Protein AF-A0A382GXN8-F1 (afdb_monomer)

Secondary structure (DSSP, 8-state):
--------------PPPPHHHHHHHHHHHHHHHTSPPEEES-SSS--HHHHHHHHHHHHHHS---EEESSGGG--HHHHHHHHHHHT--SPPP-TT--TTSPPP------S----------

Radius of gyration: 21.82 Å; Cα contacts (8 Å, |Δi|>4): 89; chains: 1; bounding box: 62×56×46 Å

pLDDT: mean 79.89, std 18.27, range [37.16, 97.31]

Mean predicted aligned error: 11.96 Å

Nearest PDB structures (foldseek):
  7z87-assembly1_B  TM=2.184E-01  e=4.521E+00  Homo sapiens

Sequence (121 aa):
MKQTIRENRVGPVRHLPSKNTLDRRLDHYRHTIALPAIEIETAAALKLHEFTAIKERVFCSNLALYRCVKPEETTAADVLELCHQVGLRRLDRGSATNVAGLTQLKVTQSSLKRYVPYTSR

Foldseek 3Di:
DDDDDDDDPPDDDPDDDDPVVVVVLVVQQVVLVPDDAAEAQFLQDGDPVSLVNQLVSCVSHVDHGHDHPCVVPHDPVSNVNSCVSNPNPDADADPQADPSNDHDDDDDPDPPPPDPDPDDD

Structure (mmCIF, N/CA/C/O backbone):
data_AF-A0A382GXN8-F1
#
_entry.id   AF-A0A382GXN8-F1
#
loop_
_atom_site.group_PDB
_atom_site.id
_atom_site.type_symbol
_atom_site.label_atom_id
_atom_site.label_alt_id
_atom_site.label_comp_id
_atom_site.label_asym_id
_atom_site.label_entity_id
_atom_site.label_seq_id
_atom_site.pdbx_PDB_ins_code
_atom_site.Cartn_x
_atom_site.Cartn_y
_atom_site.Cartn_z
_atom_site.occupancy
_atom_site.B_iso_or_equiv
_atom_site.auth_seq_id
_atom_site.auth_comp_id
_atom_site.auth_asym_id
_atom_site.auth_atom_id
_atom_site.pdbx_PDB_model_num
ATOM 1 N N . MET A 1 1 ? 31.889 45.381 -33.410 1.00 37.16 1 MET A N 1
ATOM 2 C CA . MET A 1 1 ? 30.624 44.642 -33.215 1.00 37.16 1 MET A CA 1
ATOM 3 C C . MET A 1 1 ? 30.943 43.152 -33.333 1.00 37.16 1 MET A C 1
ATOM 5 O O . MET A 1 1 ? 31.166 42.682 -34.437 1.00 37.16 1 MET A O 1
ATOM 9 N N . LYS A 1 2 ? 31.148 42.444 -32.212 1.00 38.31 2 LYS A N 1
ATOM 10 C CA . LYS A 1 2 ? 31.526 41.018 -32.215 1.00 38.31 2 LYS A CA 1
ATOM 11 C C . LYS A 1 2 ? 30.257 40.185 -32.020 1.00 38.31 2 LYS A C 1
ATOM 13 O O . LYS A 1 2 ? 29.616 40.309 -30.983 1.00 38.31 2 LYS A O 1
ATOM 18 N N . GLN A 1 3 ? 29.872 39.405 -33.029 1.00 40.94 3 GLN A N 1
ATOM 19 C CA . GLN A 1 3 ? 28.767 38.451 -32.934 1.00 40.94 3 GLN A CA 1
ATOM 20 C C . GLN A 1 3 ? 29.237 37.219 -32.159 1.00 40.94 3 GLN A C 1
ATOM 22 O O . GLN A 1 3 ? 30.146 36.512 -32.585 1.00 40.94 3 GLN A O 1
ATOM 27 N N . THR A 1 4 ? 28.628 36.978 -31.004 1.00 39.44 4 THR A N 1
ATOM 28 C CA . THR A 1 4 ? 28.839 35.769 -30.207 1.00 39.44 4 THR A CA 1
ATOM 29 C C . THR A 1 4 ? 27.926 34.672 -30.746 1.00 39.44 4 THR A C 1
ATOM 31 O O . THR A 1 4 ? 26.703 34.761 -30.628 1.00 39.44 4 THR A O 1
ATOM 34 N N . ILE A 1 5 ? 28.513 33.644 -31.357 1.00 47.88 5 ILE A N 1
ATOM 35 C CA . ILE A 1 5 ? 27.805 32.430 -31.774 1.00 47.88 5 ILE A CA 1
ATOM 36 C C . ILE A 1 5 ? 27.372 31.696 -30.500 1.00 47.88 5 ILE A C 1
ATOM 38 O O . ILE A 1 5 ? 28.202 31.345 -29.663 1.00 47.88 5 ILE A O 1
ATOM 42 N N . ARG A 1 6 ? 26.062 31.507 -30.321 1.00 44.97 6 ARG A N 1
ATOM 43 C CA . ARG A 1 6 ? 25.512 30.699 -29.228 1.00 44.97 6 ARG A CA 1
ATOM 44 C C . ARG A 1 6 ? 25.633 29.225 -29.605 1.00 44.97 6 ARG A C 1
ATOM 46 O O . ARG A 1 6 ? 24.935 28.762 -30.501 1.00 44.97 6 ARG A O 1
ATOM 53 N N . GLU A 1 7 ? 26.502 28.499 -28.911 1.00 45.28 7 GLU A N 1
ATOM 54 C CA . GLU A 1 7 ? 26.523 27.036 -28.935 1.00 45.28 7 GLU A CA 1
ATOM 55 C C . GLU A 1 7 ? 25.179 26.488 -28.435 1.00 45.28 7 GLU A C 1
ATOM 57 O O . GLU A 1 7 ? 24.756 26.740 -27.301 1.00 45.28 7 GLU A O 1
ATOM 62 N N . ASN A 1 8 ? 24.501 25.724 -29.291 1.00 47.19 8 ASN A N 1
ATOM 63 C CA . ASN A 1 8 ? 23.347 24.925 -28.907 1.00 47.19 8 ASN A CA 1
ATOM 64 C C . ASN A 1 8 ? 23.810 23.834 -27.934 1.00 47.19 8 ASN A C 1
ATOM 66 O O . ASN A 1 8 ? 24.424 22.848 -28.340 1.00 47.19 8 ASN A O 1
ATOM 70 N N . ARG A 1 9 ? 23.494 23.990 -26.644 1.00 43.69 9 ARG A N 1
ATOM 71 C CA . ARG A 1 9 ? 23.622 22.911 -25.659 1.00 43.69 9 ARG A CA 1
ATOM 72 C C . ARG A 1 9 ? 22.601 21.828 -25.995 1.00 43.69 9 ARG A C 1
ATOM 74 O O . ARG A 1 9 ? 21.441 21.911 -25.596 1.00 43.69 9 ARG A O 1
ATOM 81 N N . VAL A 1 10 ? 23.037 20.819 -26.742 1.00 51.06 10 VAL A N 1
ATOM 82 C CA . VAL A 1 10 ? 22.303 19.565 -26.907 1.00 51.06 10 VAL A CA 1
ATOM 83 C C . VAL A 1 10 ? 22.284 18.896 -25.534 1.00 51.06 10 VAL A C 1
ATOM 85 O O . VAL A 1 10 ? 23.294 18.377 -25.064 1.00 51.06 10 VAL A O 1
ATOM 88 N N . GLY A 1 11 ? 21.147 18.990 -24.842 1.00 57.12 11 GLY A N 1
ATOM 89 C CA . GLY A 1 11 ? 20.904 18.207 -23.633 1.00 57.12 11 GLY A CA 1
ATOM 90 C C . GLY A 1 11 ? 21.057 16.709 -23.931 1.00 57.12 11 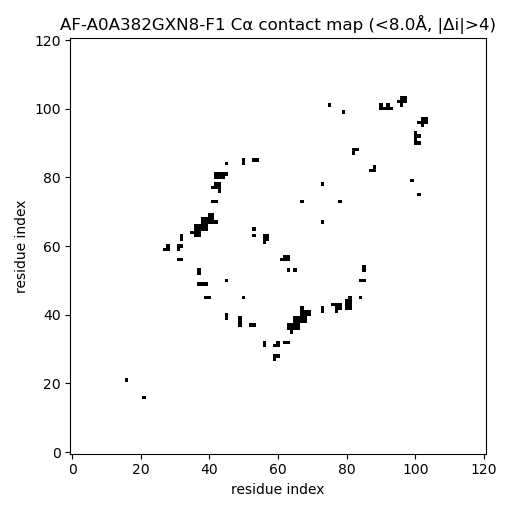GLY A C 1
ATOM 91 O O . GLY A 1 11 ? 20.940 16.305 -25.089 1.00 57.12 11 GLY A O 1
ATOM 92 N N . PRO A 1 12 ? 21.328 15.870 -22.919 1.00 53.06 12 PRO A N 1
ATOM 93 C CA . PRO A 1 12 ? 21.595 14.455 -23.138 1.00 53.06 12 PRO A CA 1
ATOM 94 C C . PRO A 1 12 ? 20.429 13.810 -23.893 1.00 53.06 12 PRO A C 1
ATOM 96 O O . PRO A 1 12 ? 19.290 13.806 -23.419 1.00 53.06 12 PRO A O 1
ATOM 99 N N . VAL A 1 13 ? 20.727 13.276 -25.079 1.00 56.41 13 VAL A N 1
ATOM 100 C CA . VAL A 1 13 ? 19.784 12.500 -25.884 1.00 56.41 13 VAL A CA 1
ATOM 101 C C . VAL A 1 13 ? 19.436 11.258 -25.071 1.00 56.41 13 VAL A C 1
ATOM 103 O O . VAL A 1 13 ? 20.242 10.341 -24.928 1.00 56.41 13 VAL A O 1
ATOM 106 N N . ARG A 1 14 ? 18.240 11.237 -24.475 1.00 58.81 14 ARG A N 1
ATOM 107 C CA . ARG A 1 14 ? 17.718 10.037 -23.819 1.00 58.81 14 ARG A CA 1
ATOM 108 C C . ARG A 1 14 ? 17.461 9.005 -24.911 1.00 58.81 14 ARG A C 1
ATOM 110 O O . ARG A 1 14 ? 16.443 9.074 -25.594 1.00 58.81 14 ARG A O 1
ATOM 117 N N . HIS A 1 15 ? 18.400 8.082 -25.099 1.00 64.25 15 HIS A N 1
ATOM 118 C CA . HIS A 1 15 ? 18.203 6.947 -25.989 1.00 64.25 15 HIS A CA 1
ATOM 119 C C . HIS A 1 15 ? 16.950 6.186 -25.555 1.00 64.25 15 HIS A C 1
ATOM 121 O O . HIS A 1 15 ? 16.827 5.767 -24.401 1.00 64.25 15 HIS A O 1
ATOM 127 N N . LEU A 1 16 ? 16.003 6.045 -26.482 1.00 66.88 16 LEU A N 1
ATOM 128 C CA . LEU A 1 16 ? 14.832 5.212 -26.268 1.00 66.88 16 LEU A CA 1
ATOM 129 C C . LEU A 1 16 ? 15.303 3.769 -26.031 1.00 66.88 16 LEU A C 1
ATOM 131 O O . LEU A 1 16 ? 16.164 3.282 -26.770 1.00 66.88 16 LEU A O 1
ATOM 135 N N . PRO A 1 17 ? 14.777 3.083 -25.003 1.00 74.12 17 PRO A N 1
ATOM 136 C CA . PRO A 1 17 ? 15.095 1.682 -24.775 1.00 74.12 17 PRO A CA 1
ATOM 137 C C . PRO A 1 17 ? 14.754 0.856 -26.018 1.00 74.12 17 PRO A C 1
ATOM 139 O O . PRO A 1 17 ? 13.754 1.109 -26.693 1.00 74.12 17 PRO A O 1
ATOM 142 N N . SER A 1 18 ? 15.581 -0.149 -26.312 1.00 80.81 18 SER A N 1
ATOM 143 C CA . SER A 1 18 ? 15.294 -1.093 -27.393 1.00 80.81 18 SER A CA 1
ATOM 144 C C . SER A 1 18 ? 13.934 -1.765 -27.173 1.00 80.81 18 SER A C 1
ATOM 146 O O . SER A 1 18 ? 13.512 -1.960 -26.031 1.00 80.81 18 SER A O 1
ATOM 148 N N . LYS A 1 19 ? 13.264 -2.165 -28.261 1.00 81.69 19 LYS A N 1
ATOM 149 C CA . LYS A 1 19 ? 11.958 -2.846 -28.212 1.00 81.69 19 LYS A CA 1
ATOM 150 C C . LYS A 1 19 ? 11.949 -4.010 -27.208 1.00 81.69 19 LYS A C 1
ATOM 152 O O . LYS A 1 19 ? 11.112 -4.045 -26.316 1.00 81.69 19 LYS A O 1
ATOM 157 N N . ASN A 1 20 ? 12.982 -4.853 -27.243 1.00 85.69 20 ASN A N 1
ATOM 158 C CA . ASN A 1 20 ? 13.136 -5.986 -26.323 1.00 85.69 20 ASN A CA 1
ATOM 159 C C . ASN A 1 20 ? 13.241 -5.565 -24.844 1.00 85.69 20 ASN A C 1
ATOM 161 O O . ASN A 1 20 ? 12.815 -6.299 -23.956 1.00 85.69 20 ASN A O 1
ATOM 165 N N . THR A 1 21 ? 13.820 -4.394 -24.560 1.00 85.81 21 THR A N 1
ATOM 166 C CA . THR A 1 21 ? 13.908 -3.852 -23.195 1.00 85.81 21 THR A CA 1
ATOM 167 C C . THR A 1 21 ? 12.550 -3.349 -22.714 1.00 85.81 21 THR A C 1
ATOM 169 O O . THR A 1 21 ? 12.209 -3.529 -21.547 1.00 85.81 21 THR A O 1
ATOM 172 N N . LEU A 1 22 ? 11.764 -2.728 -23.598 1.00 87.38 22 LEU A N 1
ATOM 173 C CA . LEU A 1 22 ? 10.403 -2.293 -23.280 1.00 87.38 22 LEU A CA 1
ATOM 174 C C . LEU A 1 22 ? 9.478 -3.481 -23.030 1.00 87.38 22 LEU A C 1
ATOM 176 O O . LEU A 1 22 ? 8.793 -3.489 -22.011 1.00 87.38 22 LEU A O 1
ATOM 180 N N . ASP A 1 23 ? 9.519 -4.492 -23.895 1.00 90.81 23 ASP A N 1
ATOM 181 C CA . ASP A 1 23 ? 8.680 -5.686 -23.769 1.00 90.81 23 ASP A CA 1
ATOM 182 C C . ASP A 1 23 ? 8.944 -6.402 -22.434 1.00 90.81 23 ASP A C 1
ATOM 184 O O . ASP A 1 23 ? 8.020 -6.631 -21.658 1.00 90.81 23 ASP A O 1
ATOM 188 N N . ARG A 1 24 ? 10.219 -6.606 -22.068 1.00 88.19 24 ARG A N 1
ATOM 189 C CA . ARG A 1 24 ? 10.586 -7.179 -20.758 1.00 88.19 24 ARG A CA 1
ATOM 190 C C . ARG A 1 24 ? 10.089 -6.350 -19.576 1.00 88.19 24 ARG A C 1
ATOM 192 O O . ARG A 1 24 ? 9.661 -6.912 -18.571 1.00 88.19 24 ARG A O 1
ATOM 199 N N . ARG A 1 25 ? 10.155 -5.017 -19.666 1.00 87.06 25 ARG A N 1
ATOM 200 C CA . ARG A 1 25 ? 9.650 -4.130 -18.605 1.00 87.06 25 ARG A CA 1
ATOM 201 C C . ARG A 1 25 ? 8.132 -4.218 -18.478 1.00 87.06 25 ARG A C 1
ATOM 203 O O . ARG A 1 25 ? 7.633 -4.214 -17.358 1.00 87.06 25 ARG A O 1
ATOM 210 N N . LEU A 1 26 ? 7.414 -4.310 -19.596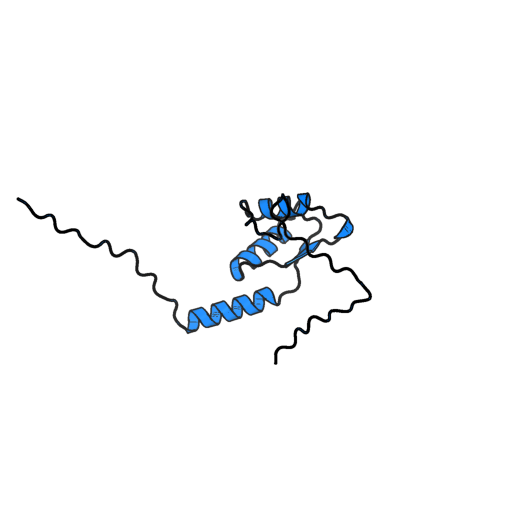 1.00 90.75 26 LEU A N 1
ATOM 211 C CA . LEU A 1 26 ? 5.962 -4.486 -19.600 1.00 90.75 26 LEU A CA 1
ATOM 212 C C . LEU A 1 26 ? 5.558 -5.843 -19.025 1.00 90.75 26 LEU A C 1
ATOM 214 O O . LEU A 1 26 ? 4.624 -5.905 -18.230 1.00 90.75 26 LEU A O 1
ATOM 218 N N . ASP A 1 27 ? 6.273 -6.910 -19.364 1.00 91.62 27 ASP A N 1
ATOM 219 C CA . ASP A 1 27 ? 6.000 -8.237 -18.812 1.00 91.62 27 ASP A CA 1
ATOM 220 C C . ASP A 1 27 ? 6.289 -8.290 -17.309 1.00 91.62 27 ASP A C 1
ATOM 222 O O . ASP A 1 27 ? 5.475 -8.800 -16.539 1.00 91.62 27 ASP A O 1
ATOM 226 N N . HIS A 1 28 ? 7.386 -7.673 -16.861 1.00 89.19 28 HIS A N 1
ATOM 227 C CA . HIS A 1 28 ? 7.696 -7.561 -15.437 1.00 89.19 28 HIS A CA 1
ATOM 228 C C . HIS A 1 28 ? 6.651 -6.733 -14.673 1.00 89.19 28 HIS A C 1
ATOM 230 O O . HIS A 1 28 ? 6.219 -7.123 -13.586 1.00 89.19 28 HIS A O 1
ATOM 236 N N . TYR A 1 29 ? 6.187 -5.627 -15.261 1.00 91.06 29 TYR A N 1
ATOM 237 C CA . TYR A 1 29 ? 5.087 -4.825 -14.728 1.00 91.06 29 TYR A CA 1
ATOM 238 C C . TYR A 1 29 ? 3.811 -5.663 -14.584 1.00 91.06 29 TYR A C 1
ATOM 240 O O . TYR A 1 29 ? 3.246 -5.728 -13.494 1.00 91.06 29 TYR A O 1
ATOM 248 N N . ARG A 1 30 ? 3.390 -6.349 -15.659 1.00 92.06 30 ARG A N 1
ATOM 249 C CA . ARG A 1 30 ? 2.191 -7.208 -15.690 1.00 92.06 30 ARG A CA 1
ATOM 250 C C . ARG A 1 30 ? 2.252 -8.300 -14.633 1.00 92.06 30 ARG A C 1
ATOM 252 O O . ARG A 1 30 ? 1.266 -8.529 -13.941 1.00 92.06 30 ARG A O 1
ATOM 259 N N . HIS A 1 31 ? 3.408 -8.939 -14.492 1.00 92.06 31 HIS A N 1
ATOM 260 C CA . HIS A 1 31 ? 3.615 -9.950 -13.468 1.00 92.06 31 HIS A CA 1
ATOM 261 C C . HIS A 1 31 ? 3.476 -9.357 -12.061 1.00 92.06 31 HIS A C 1
ATOM 263 O O . HIS A 1 31 ? 2.758 -9.909 -11.236 1.00 92.06 31 HIS A O 1
ATOM 269 N N . THR A 1 32 ? 4.089 -8.195 -11.813 1.00 92.25 32 THR A N 1
ATOM 270 C CA . THR A 1 32 ? 4.061 -7.526 -10.502 1.00 92.25 32 THR A CA 1
ATOM 271 C C . THR A 1 32 ? 2.646 -7.117 -10.089 1.00 92.25 32 THR A C 1
ATOM 273 O O . THR A 1 32 ? 2.258 -7.348 -8.946 1.00 92.25 32 THR A O 1
ATOM 276 N N . ILE A 1 33 ? 1.852 -6.541 -11.000 1.00 92.19 33 ILE A N 1
ATOM 277 C CA . ILE A 1 33 ? 0.479 -6.111 -10.680 1.00 92.19 33 ILE A CA 1
ATOM 278 C C . ILE A 1 33 ? -0.503 -7.282 -10.529 1.00 92.19 33 ILE A C 1
ATOM 280 O O . ILE A 1 33 ? -1.563 -7.104 -9.936 1.00 92.19 33 ILE A O 1
ATOM 284 N N . ALA A 1 34 ? -0.162 -8.464 -11.054 1.00 93.06 34 ALA A N 1
ATOM 285 C CA . ALA A 1 34 ? -0.951 -9.683 -10.894 1.00 93.06 34 ALA A CA 1
ATOM 286 C C . ALA A 1 34 ? -0.698 -10.389 -9.549 1.00 93.06 34 ALA A C 1
ATOM 288 O O . ALA A 1 34 ? -1.437 -11.309 -9.195 1.00 93.06 34 ALA A O 1
ATOM 289 N N . LEU A 1 35 ? 0.329 -9.979 -8.793 1.00 93.12 35 LEU A N 1
ATOM 290 C CA . LEU A 1 35 ? 0.595 -10.524 -7.463 1.00 93.12 35 LEU A CA 1
ATOM 291 C C . LEU A 1 35 ? -0.543 -10.167 -6.487 1.00 93.12 35 LEU A C 1
ATOM 293 O O . LEU A 1 35 ? -1.079 -9.056 -6.540 1.00 93.12 35 LEU A O 1
ATOM 297 N N . PRO A 1 36 ? -0.891 -11.069 -5.549 1.00 94.69 36 PRO A N 1
ATOM 298 C CA . PRO A 1 36 ? -1.933 -10.816 -4.549 1.00 94.69 36 PRO A CA 1
ATOM 299 C C . PRO A 1 36 ? -1.583 -9.600 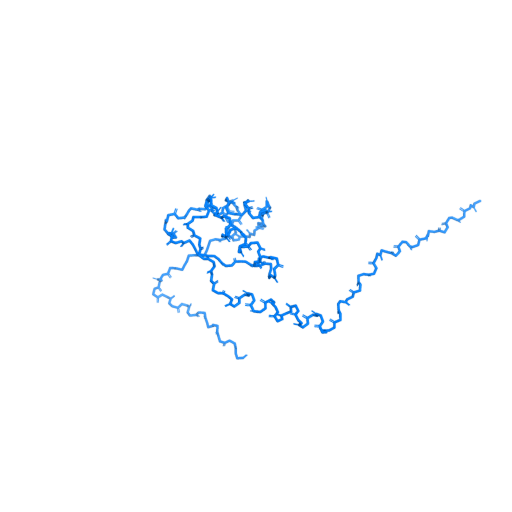-3.691 1.00 94.69 36 PRO A C 1
ATOM 301 O O . PRO A 1 36 ? -0.410 -9.284 -3.550 1.00 94.69 36 PRO A O 1
ATOM 304 N N . ALA A 1 37 ? -2.552 -8.910 -3.086 1.00 94.88 37 ALA A N 1
ATOM 305 C CA . ALA A 1 37 ? -2.262 -7.770 -2.207 1.00 94.88 37 ALA A CA 1
ATOM 306 C C . ALA A 1 37 ? -1.286 -8.146 -1.070 1.00 94.88 37 ALA A C 1
ATOM 308 O O . ALA A 1 37 ? -1.327 -9.264 -0.562 1.00 94.88 37 ALA A O 1
ATOM 309 N N . ILE A 1 38 ? -0.402 -7.221 -0.686 1.00 96.06 38 ILE A N 1
ATOM 310 C CA . ILE A 1 38 ? 0.489 -7.402 0.472 1.00 96.06 38 ILE A CA 1
ATOM 311 C C . ILE A 1 38 ? -0.368 -7.349 1.730 1.00 96.06 38 ILE A C 1
ATOM 313 O O . ILE A 1 38 ? -1.071 -6.363 1.947 1.00 96.06 38 ILE A O 1
ATOM 317 N N . GLU A 1 39 ? -0.311 -8.385 2.553 1.00 96.69 39 GLU A N 1
ATOM 318 C CA . GLU A 1 39 ? -0.923 -8.334 3.875 1.00 96.69 39 GLU A CA 1
ATOM 319 C C . GLU A 1 39 ? -0.035 -7.521 4.806 1.00 96.69 39 GLU A C 1
ATOM 321 O O . GLU A 1 39 ? 1.160 -7.792 4.914 1.00 96.69 39 GLU A O 1
ATOM 326 N N . ILE A 1 40 ? -0.624 -6.512 5.439 1.00 96.81 40 ILE A N 1
ATOM 327 C CA . ILE A 1 40 ? 0.041 -5.719 6.468 1.00 96.81 40 ILE A CA 1
ATOM 328 C C . ILE A 1 40 ? -0.781 -5.769 7.745 1.00 96.81 40 ILE A C 1
ATOM 330 O O . ILE A 1 40 ? -2.013 -5.746 7.701 1.00 96.81 40 ILE A O 1
ATOM 334 N N . GLU A 1 41 ? -0.117 -5.829 8.891 1.00 95.19 41 GLU A N 1
ATOM 335 C CA . GLU A 1 41 ? -0.817 -5.854 10.174 1.00 95.19 41 GLU A CA 1
ATOM 336 C C . GLU A 1 41 ? -1.517 -4.517 10.451 1.00 95.19 41 GLU A C 1
ATOM 338 O O . GLU A 1 41 ? -2.715 -4.488 10.734 1.00 95.19 41 GLU A O 1
ATOM 343 N N . THR A 1 42 ? -0.789 -3.409 10.298 1.00 94.12 42 THR A N 1
ATOM 344 C CA . THR A 1 42 ? -1.303 -2.048 10.479 1.00 94.12 42 THR A CA 1
ATOM 345 C C . THR A 1 42 ? -0.653 -1.078 9.497 1.00 94.12 42 THR A C 1
ATOM 347 O O . THR A 1 42 ? 0.542 -1.158 9.218 1.00 94.12 42 THR A O 1
ATOM 350 N N . ALA A 1 43 ? -1.434 -0.128 8.979 1.00 94.00 43 ALA A N 1
ATOM 351 C CA . ALA A 1 43 ? -0.910 0.935 8.122 1.00 94.00 43 ALA A CA 1
ATOM 352 C C . ALA A 1 43 ? -0.075 1.967 8.909 1.00 94.00 43 ALA A C 1
ATOM 354 O O . ALA A 1 43 ? 0.834 2.577 8.352 1.00 94.00 43 ALA A O 1
ATOM 355 N N . ALA A 1 44 ? -0.326 2.116 10.213 1.00 94.56 44 ALA A N 1
ATOM 356 C CA . ALA A 1 44 ? 0.351 3.107 11.048 1.00 94.56 44 ALA A CA 1
ATOM 357 C C . ALA A 1 44 ? 1.844 2.809 11.264 1.00 94.56 44 ALA A C 1
ATOM 359 O O . ALA A 1 44 ? 2.629 3.731 11.454 1.00 94.56 44 ALA A O 1
ATOM 360 N N . ALA A 1 45 ? 2.244 1.534 11.245 1.00 95.44 45 ALA A N 1
ATOM 361 C CA . ALA A 1 45 ? 3.618 1.119 11.515 1.00 95.44 45 ALA A CA 1
ATOM 362 C C . ALA A 1 45 ? 3.945 -0.192 10.790 1.00 95.44 45 ALA A C 1
ATOM 364 O O 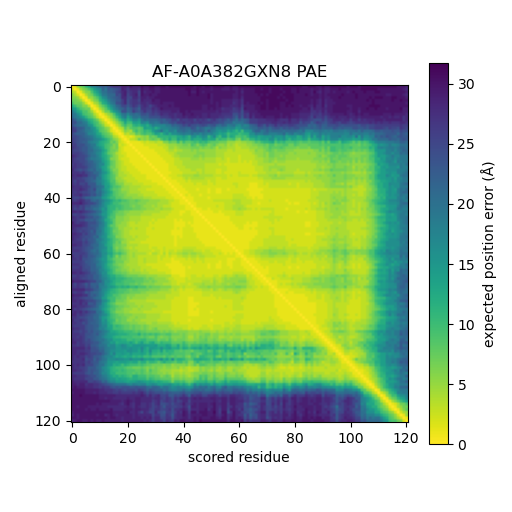. ALA A 1 45 ? 3.635 -1.281 11.273 1.00 95.44 45 ALA A O 1
ATOM 365 N N . LEU A 1 46 ? 4.590 -0.079 9.630 1.00 96.50 46 LEU A N 1
ATOM 366 C CA . LEU A 1 46 ? 4.995 -1.222 8.826 1.00 96.50 46 LEU A CA 1
ATOM 367 C C . LEU A 1 46 ? 6.161 -1.964 9.478 1.00 96.50 46 LEU A C 1
ATOM 369 O O . LEU A 1 46 ? 7.173 -1.377 9.873 1.00 96.50 46 LEU A O 1
ATOM 373 N N . LYS A 1 47 ? 6.074 -3.290 9.493 1.00 97.06 47 LYS A N 1
ATOM 374 C CA . LYS A 1 47 ? 7.219 -4.154 9.779 1.00 97.06 47 LYS A CA 1
ATOM 375 C C . LYS A 1 47 ? 8.217 -4.094 8.626 1.00 97.06 47 LYS A C 1
ATOM 377 O O . LYS A 1 47 ? 7.866 -3.836 7.476 1.00 97.06 47 LYS A O 1
ATOM 382 N N . LEU A 1 48 ? 9.475 -4.431 8.908 1.00 96.75 48 LEU A N 1
ATOM 383 C CA . LEU A 1 48 ? 10.557 -4.371 7.917 1.00 96.75 48 LEU A CA 1
ATOM 384 C C . LEU A 1 48 ? 10.258 -5.169 6.632 1.00 96.75 48 LEU A C 1
ATOM 386 O O . LEU A 1 48 ? 10.566 -4.708 5.532 1.00 96.75 48 LEU A O 1
ATOM 390 N N . HIS A 1 49 ? 9.646 -6.348 6.760 1.00 96.50 49 HIS A N 1
ATOM 391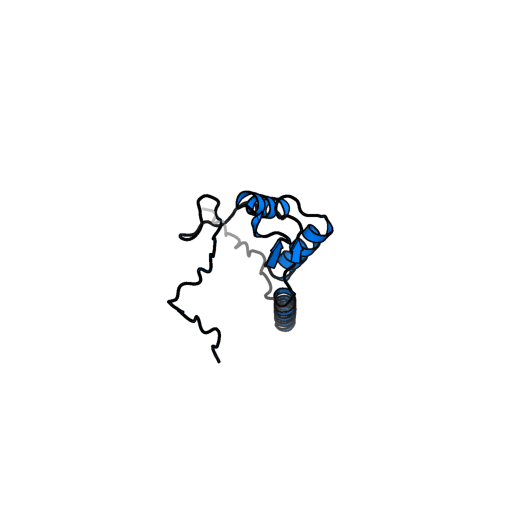 C CA . HIS A 1 49 ? 9.301 -7.180 5.605 1.00 96.50 49 HIS A CA 1
ATOM 392 C C . HIS A 1 49 ? 8.124 -6.602 4.803 1.00 96.50 49 HIS A C 1
ATOM 394 O O . HIS A 1 49 ? 8.161 -6.629 3.576 1.00 96.50 49 HIS A O 1
ATOM 400 N N . GLU A 1 50 ? 7.124 -6.020 5.472 1.00 97.31 50 GLU A N 1
ATOM 401 C CA . GLU A 1 50 ? 5.982 -5.350 4.833 1.00 97.31 50 GLU A CA 1
ATOM 402 C C . GLU A 1 50 ? 6.450 -4.111 4.061 1.00 97.31 50 GLU A C 1
ATOM 404 O O . GLU A 1 50 ? 6.120 -3.931 2.888 1.00 97.31 50 GLU A O 1
ATOM 409 N N . PHE A 1 51 ? 7.296 -3.294 4.696 1.00 96.81 51 PHE A N 1
ATOM 410 C CA . PHE A 1 51 ? 7.920 -2.130 4.078 1.00 96.81 51 PHE A CA 1
ATOM 411 C C . PHE A 1 51 ? 8.716 -2.514 2.828 1.00 96.81 51 PHE A C 1
ATOM 413 O O . PHE A 1 51 ? 8.514 -1.929 1.763 1.00 96.81 51 PHE A O 1
ATOM 420 N N . THR A 1 52 ? 9.588 -3.520 2.941 1.00 96.19 52 THR A N 1
ATOM 421 C CA . THR A 1 52 ? 10.402 -4.004 1.816 1.00 96.19 52 THR A CA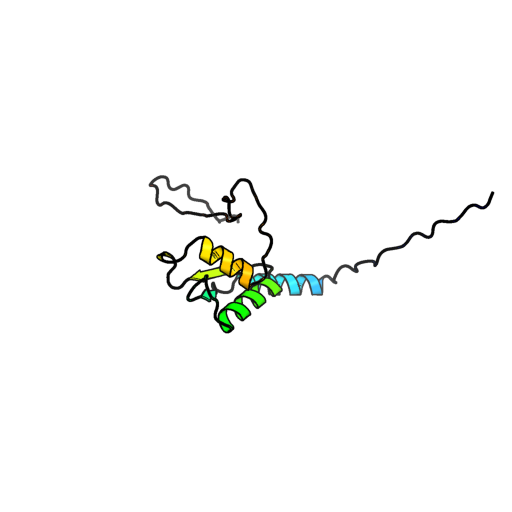 1
ATOM 422 C C . THR A 1 52 ? 9.516 -4.476 0.665 1.00 96.19 52 THR A C 1
ATOM 424 O O . THR A 1 52 ? 9.696 -4.021 -0.463 1.00 96.19 52 THR A O 1
ATOM 427 N N . ALA A 1 53 ? 8.489 -5.279 0.955 1.00 95.56 53 ALA A N 1
ATOM 428 C CA . ALA A 1 53 ? 7.557 -5.767 -0.057 1.00 95.56 53 ALA A CA 1
ATOM 429 C C . ALA A 1 53 ? 6.809 -4.624 -0.768 1.00 95.56 53 ALA A C 1
ATOM 431 O O . ALA A 1 53 ? 6.664 -4.640 -1.994 1.00 95.56 53 ALA A O 1
ATOM 432 N N . ILE A 1 54 ? 6.356 -3.601 -0.031 1.00 95.75 54 ILE A N 1
ATOM 433 C CA . ILE A 1 54 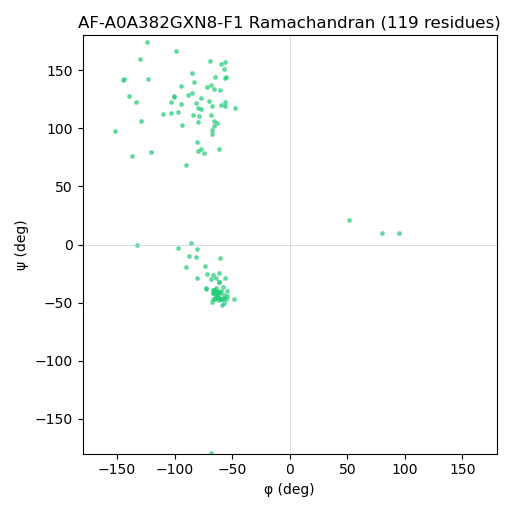? 5.689 -2.437 -0.635 1.00 95.75 54 ILE A CA 1
ATOM 434 C C . ILE A 1 54 ? 6.669 -1.669 -1.526 1.00 95.75 54 ILE A C 1
ATOM 436 O O . ILE A 1 54 ? 6.329 -1.325 -2.662 1.00 95.75 54 ILE A O 1
ATOM 440 N N . LYS A 1 55 ? 7.894 -1.419 -1.050 1.00 94.81 55 LYS A N 1
ATOM 441 C CA . LYS A 1 55 ? 8.919 -0.699 -1.818 1.00 94.81 55 LYS A CA 1
ATOM 442 C C . LYS A 1 55 ? 9.296 -1.425 -3.103 1.00 94.81 55 LYS A C 1
ATOM 444 O O . LYS A 1 55 ? 9.417 -0.762 -4.131 1.00 94.81 55 LYS A O 1
ATOM 449 N N . GLU A 1 56 ? 9.430 -2.746 -3.067 1.00 92.62 56 GLU A N 1
ATOM 450 C CA . GLU A 1 56 ? 9.703 -3.561 -4.252 1.00 92.62 56 GLU A CA 1
ATOM 451 C C . GLU A 1 56 ? 8.582 -3.441 -5.290 1.00 92.62 56 GLU A C 1
ATOM 453 O O . GLU A 1 56 ? 8.849 -3.168 -6.461 1.00 92.62 56 GLU A O 1
ATOM 458 N N . ARG A 1 57 ? 7.311 -3.533 -4.872 1.00 93.25 57 ARG A N 1
ATOM 459 C CA . ARG A 1 57 ? 6.181 -3.378 -5.805 1.00 93.25 57 ARG A CA 1
ATOM 460 C C . ARG A 1 57 ? 6.118 -2.001 -6.440 1.00 93.25 57 ARG A C 1
ATOM 462 O O . ARG A 1 57 ? 5.946 -1.896 -7.658 1.00 93.25 57 ARG A O 1
ATOM 469 N N . VAL A 1 58 ? 6.297 -0.954 -5.635 1.00 91.62 58 VAL A N 1
ATOM 470 C CA . VAL A 1 58 ? 6.347 0.425 -6.134 1.00 91.62 58 VAL A CA 1
ATOM 471 C C . VAL A 1 58 ? 7.523 0.603 -7.093 1.00 91.62 58 VAL A C 1
ATOM 473 O O . VAL A 1 58 ? 7.357 1.229 -8.131 1.00 91.62 58 VAL A O 1
ATOM 476 N N . PHE A 1 59 ? 8.689 0.028 -6.806 1.00 89.25 59 PHE A N 1
ATOM 477 C CA . PHE A 1 59 ? 9.848 0.126 -7.691 1.00 89.25 59 PHE A CA 1
ATOM 478 C C . PHE A 1 59 ? 9.606 -0.543 -9.053 1.00 89.25 59 PHE A C 1
ATOM 480 O O . PHE A 1 59 ? 9.935 0.029 -10.093 1.00 89.25 59 PHE A O 1
ATOM 487 N N . CYS A 1 60 ? 8.993 -1.728 -9.063 1.00 87.81 60 CYS A N 1
ATOM 488 C CA . CYS A 1 60 ? 8.781 -2.500 -10.286 1.00 87.81 60 CYS A CA 1
ATOM 489 C C . CYS A 1 60 ? 7.572 -2.034 -11.107 1.00 87.81 60 CYS A C 1
ATOM 491 O O . CYS A 1 60 ? 7.565 -2.184 -12.331 1.00 87.81 60 CYS A O 1
ATOM 493 N N . SER A 1 61 ? 6.547 -1.476 -10.456 1.00 88.44 61 SER A N 1
ATOM 494 C CA . SER A 1 61 ? 5.258 -1.193 -11.099 1.00 88.44 61 SER A CA 1
ATOM 495 C C . SER A 1 61 ? 4.688 0.203 -10.845 1.00 88.44 61 SER A C 1
ATOM 497 O O . SER A 1 61 ? 3.619 0.525 -11.351 1.00 88.44 61 SER A O 1
ATOM 499 N N . ASN A 1 62 ? 5.365 1.058 -10.077 1.00 88.81 62 ASN A N 1
ATOM 500 C CA . ASN A 1 62 ? 4.814 2.330 -9.585 1.00 88.81 62 ASN A CA 1
ATOM 501 C C . ASN A 1 62 ? 3.446 2.172 -8.887 1.00 88.81 62 ASN A C 1
ATOM 503 O O . ASN A 1 62 ? 2.681 3.128 -8.786 1.00 88.81 62 ASN A O 1
ATOM 507 N N . LEU A 1 63 ? 3.134 0.959 -8.422 1.00 90.38 63 LEU A N 1
ATOM 508 C CA . LEU A 1 63 ? 1.876 0.581 -7.800 1.00 90.38 63 LEU A CA 1
ATOM 509 C C . LEU A 1 63 ? 2.160 -0.420 -6.680 1.00 90.38 63 LEU A C 1
ATOM 511 O O . LEU A 1 63 ? 3.007 -1.299 -6.806 1.00 90.38 63 LEU A O 1
ATOM 515 N N . ALA A 1 64 ? 1.418 -0.316 -5.585 1.00 93.69 64 ALA A N 1
ATOM 516 C CA . ALA A 1 64 ? 1.351 -1.366 -4.583 1.00 93.69 64 ALA A CA 1
ATOM 517 C C . ALA A 1 64 ? -0.089 -1.498 -4.096 1.00 93.69 64 ALA A C 1
ATOM 519 O O . ALA A 1 64 ? -0.716 -0.517 -3.704 1.00 93.69 64 ALA A O 1
ATOM 520 N N . LEU A 1 65 ? -0.599 -2.727 -4.130 1.00 93.94 65 LEU A N 1
ATOM 521 C CA . LEU A 1 65 ? -1.865 -3.097 -3.511 1.00 93.94 65 LEU A CA 1
ATOM 522 C C . LEU A 1 65 ? -1.555 -3.774 -2.181 1.00 93.94 65 LEU A C 1
ATOM 524 O O . LEU A 1 65 ? -0.775 -4.730 -2.148 1.00 93.94 65 LEU A O 1
ATOM 528 N N . TYR A 1 66 ? -2.167 -3.289 -1.109 1.00 95.12 66 TYR A N 1
ATOM 529 C CA . TYR A 1 66 ? -2.036 -3.852 0.227 1.00 95.12 66 TYR A CA 1
ATOM 530 C C . TYR A 1 66 ? -3.413 -4.058 0.856 1.00 95.12 66 TYR A C 1
ATOM 532 O O . TYR A 1 66 ? -4.406 -3.460 0.434 1.00 95.12 66 TYR A O 1
ATOM 540 N N . ARG A 1 67 ? -3.461 -4.923 1.864 1.00 95.38 67 ARG A N 1
ATOM 541 C CA . ARG A 1 67 ? -4.636 -5.198 2.681 1.00 95.38 67 ARG A CA 1
ATOM 542 C C . ARG A 1 67 ? -4.217 -5.185 4.143 1.00 95.38 67 ARG A C 1
ATOM 544 O O . ARG A 1 67 ? -3.357 -5.968 4.534 1.00 95.38 67 ARG A O 1
ATOM 551 N N . CYS A 1 68 ? -4.851 -4.333 4.940 1.00 94.88 68 CYS A N 1
ATOM 552 C CA . CYS A 1 68 ? -4.735 -4.422 6.390 1.00 94.88 68 CYS A CA 1
ATOM 553 C C . CYS A 1 68 ? -5.429 -5.699 6.877 1.00 94.88 68 CYS A C 1
ATOM 555 O O . CYS A 1 68 ? -6.535 -5.993 6.420 1.00 94.88 68 CYS A O 1
ATOM 557 N N . VAL A 1 69 ? -4.816 -6.429 7.811 1.00 93.25 69 VAL A N 1
ATOM 558 C CA . VAL A 1 69 ? -5.431 -7.611 8.448 1.00 93.25 69 VAL A CA 1
ATOM 559 C C . VAL A 1 69 ? -6.755 -7.239 9.124 1.00 93.25 69 VAL A C 1
ATOM 561 O O . VAL A 1 69 ? -7.713 -8.005 9.057 1.00 93.25 69 VAL A O 1
ATOM 564 N N . LYS A 1 70 ? -6.819 -6.036 9.704 1.00 91.19 70 LYS A N 1
ATOM 565 C CA . LYS A 1 70 ? -8.006 -5.458 10.341 1.00 91.19 70 LYS A CA 1
ATOM 566 C C . LYS A 1 70 ? -8.416 -4.142 9.669 1.00 91.19 70 LYS A C 1
ATOM 568 O O . LYS A 1 70 ? -8.055 -3.055 10.136 1.00 91.19 70 LYS A O 1
ATOM 573 N N . PRO A 1 71 ? -9.103 -4.197 8.519 1.00 87.56 71 PRO A N 1
ATOM 574 C CA . PRO A 1 71 ? -9.449 -2.996 7.763 1.00 87.56 71 PRO A CA 1
ATOM 575 C C . PRO A 1 71 ? -10.404 -2.061 8.522 1.00 87.56 71 PRO A C 1
ATOM 577 O O . PRO A 1 71 ? -10.351 -0.852 8.321 1.00 87.56 71 PRO A O 1
ATOM 580 N N . GLU A 1 72 ? -11.248 -2.591 9.407 1.00 88.25 72 GLU A N 1
ATOM 581 C CA . GLU A 1 72 ? -12.193 -1.832 10.234 1.00 88.25 72 GLU A CA 1
ATOM 582 C C . GLU A 1 72 ? -11.530 -0.922 11.275 1.00 88.25 72 GLU A C 1
ATOM 584 O O . GLU A 1 72 ? -12.108 0.100 11.640 1.00 88.25 72 GLU A O 1
ATOM 589 N N . GLU A 1 73 ? -10.316 -1.258 11.717 1.00 89.62 73 GLU A N 1
ATOM 590 C CA . GLU A 1 73 ? -9.531 -0.446 12.655 1.00 89.62 73 GLU A CA 1
ATOM 591 C C . GLU A 1 73 ? -8.682 0.615 11.923 1.00 89.62 73 GLU A C 1
ATOM 593 O O . GLU A 1 73 ? -8.124 1.505 12.557 1.00 89.62 73 GLU A O 1
ATOM 598 N N . THR A 1 74 ? -8.588 0.552 10.586 1.00 90.12 74 THR A N 1
ATOM 599 C CA . THR A 1 74 ? -7.714 1.435 9.797 1.00 90.12 74 THR A CA 1
ATOM 600 C C . THR A 1 74 ? -8.357 2.800 9.558 1.00 90.12 74 THR A C 1
ATOM 602 O O . THR A 1 74 ? -9.409 2.919 8.926 1.00 90.12 74 THR A O 1
ATOM 605 N N . THR A 1 75 ? -7.679 3.859 9.991 1.00 91.69 75 THR A N 1
ATOM 606 C CA . THR A 1 75 ? -8.109 5.244 9.793 1.00 91.69 75 THR A CA 1
ATOM 607 C C . THR A 1 75 ? -7.408 5.905 8.605 1.00 91.69 75 THR A C 1
ATOM 609 O O . THR A 1 75 ? -6.394 5.435 8.090 1.00 91.69 75 THR A O 1
ATOM 612 N N . ALA A 1 76 ? -7.925 7.057 8.167 1.00 89.69 76 ALA A N 1
ATOM 613 C CA . ALA A 1 76 ? -7.259 7.862 7.143 1.00 89.69 76 ALA A CA 1
ATOM 614 C C . ALA A 1 76 ? -5.867 8.349 7.590 1.00 89.69 76 ALA A C 1
ATOM 616 O O . ALA A 1 76 ? -4.982 8.479 6.751 1.00 89.69 76 ALA A O 1
ATOM 617 N N . ALA A 1 77 ? -5.667 8.599 8.890 1.00 92.06 77 ALA A N 1
ATOM 618 C CA . ALA A 1 77 ? -4.374 9.009 9.431 1.00 92.06 77 ALA A CA 1
ATOM 619 C C . ALA A 1 77 ? -3.332 7.889 9.298 1.00 92.06 77 ALA A C 1
ATOM 621 O O . ALA A 1 77 ? -2.211 8.153 8.872 1.00 92.06 77 ALA A O 1
ATOM 622 N N . ASP A 1 78 ? -3.730 6.640 9.547 1.00 94.12 78 ASP A N 1
ATOM 623 C CA . ASP A 1 78 ? -2.843 5.480 9.404 1.00 94.12 78 ASP A CA 1
ATOM 624 C C . ASP A 1 78 ? -2.401 5.290 7.949 1.00 94.12 78 ASP A C 1
ATOM 626 O O . ASP A 1 78 ? -1.249 4.968 7.673 1.00 94.12 78 ASP A O 1
ATOM 630 N N . VAL A 1 79 ? -3.300 5.547 6.993 1.00 92.88 79 VAL A N 1
ATOM 631 C CA . VAL A 1 79 ? -2.974 5.504 5.558 1.00 92.88 79 VAL A CA 1
ATOM 632 C C . VAL A 1 79 ? -1.984 6.609 5.172 1.00 92.88 79 VAL A C 1
ATOM 634 O O . VAL A 1 79 ? -1.075 6.363 4.381 1.00 92.88 79 VAL A O 1
ATOM 637 N N . LEU A 1 80 ? -2.122 7.817 5.728 1.00 93.00 80 LEU A N 1
ATOM 638 C CA . LEU A 1 80 ? -1.143 8.889 5.506 1.00 93.00 80 LEU A CA 1
ATOM 639 C C . LEU A 1 80 ? 0.223 8.528 6.088 1.00 93.00 80 LEU A C 1
ATOM 641 O O . LEU A 1 80 ? 1.244 8.786 5.452 1.00 93.00 80 LEU A O 1
ATOM 645 N N . GLU A 1 81 ? 0.246 7.902 7.263 1.00 94.44 81 GLU A N 1
ATOM 646 C CA . GLU A 1 81 ? 1.495 7.460 7.870 1.00 94.44 81 GLU A CA 1
ATOM 647 C C . GLU A 1 81 ? 2.156 6.356 7.042 1.00 94.44 81 GLU A C 1
ATOM 649 O O . GLU A 1 81 ? 3.364 6.399 6.813 1.00 94.44 81 GLU A O 1
ATOM 654 N N . LEU A 1 82 ? 1.382 5.423 6.478 1.00 94.31 82 LEU A N 1
ATOM 655 C CA . LEU A 1 82 ? 1.889 4.469 5.489 1.00 94.31 82 LEU A CA 1
ATOM 656 C C . LEU A 1 82 ? 2.542 5.191 4.305 1.00 94.31 82 LEU A C 1
ATOM 658 O O . LEU A 1 82 ? 3.657 4.839 3.915 1.00 94.31 82 LEU A O 1
ATOM 662 N N . CYS A 1 83 ? 1.887 6.218 3.747 1.00 92.06 83 CYS A N 1
ATOM 663 C CA . CYS A 1 83 ? 2.450 7.027 2.664 1.00 92.06 83 CYS A CA 1
ATOM 664 C C . CYS A 1 83 ? 3.795 7.653 3.067 1.00 92.06 83 CYS A C 1
ATOM 666 O O . CYS A 1 83 ? 4.767 7.559 2.310 1.00 92.06 83 CYS A O 1
ATOM 668 N N . HIS A 1 84 ? 3.884 8.241 4.260 1.00 92.12 84 HIS A N 1
ATOM 669 C CA . HIS A 1 84 ? 5.123 8.833 4.761 1.00 92.12 84 HIS A CA 1
ATOM 670 C C . HIS A 1 84 ? 6.243 7.806 4.913 1.00 92.12 84 HIS A C 1
ATOM 672 O O . HIS A 1 84 ? 7.344 8.047 4.407 1.00 92.12 84 HIS A O 1
ATOM 678 N N . GLN A 1 85 ? 5.953 6.656 5.529 1.00 93.56 85 GLN A N 1
ATOM 679 C CA . GLN A 1 85 ? 6.910 5.567 5.724 1.00 93.56 85 GLN A CA 1
ATOM 680 C C . GLN A 1 85 ? 7.540 5.144 4.393 1.00 93.56 85 GLN A C 1
ATOM 682 O O . GLN A 1 85 ? 8.759 5.031 4.298 1.00 93.56 85 GLN A O 1
ATOM 687 N N . VAL A 1 86 ? 6.746 5.007 3.322 1.00 91.62 86 VAL A N 1
ATOM 688 C CA . VAL A 1 86 ? 7.247 4.589 1.995 1.00 91.62 86 VAL A CA 1
ATOM 689 C C . VAL A 1 86 ? 7.893 5.714 1.169 1.00 91.62 86 VAL A C 1
ATOM 691 O O . VAL A 1 86 ? 8.460 5.451 0.097 1.00 91.62 86 VAL A O 1
ATOM 694 N N . GLY A 1 87 ? 7.870 6.950 1.679 1.00 90.00 87 GLY A N 1
ATOM 695 C CA . GLY A 1 87 ? 8.489 8.135 1.079 1.00 90.00 87 GLY A CA 1
ATOM 696 C C . GLY A 1 87 ? 7.556 8.993 0.217 1.00 90.00 87 GLY A C 1
ATOM 697 O O . GLY A 1 87 ? 8.027 9.907 -0.463 1.00 90.00 87 GLY A O 1
ATOM 698 N N . LEU A 1 88 ? 6.245 8.740 0.238 1.00 87.69 88 LEU A N 1
ATOM 699 C CA . LEU A 1 88 ? 5.234 9.551 -0.444 1.00 87.69 88 LEU A CA 1
ATOM 700 C C . LEU A 1 88 ? 4.906 10.784 0.406 1.00 87.69 88 LEU A C 1
ATOM 702 O O . LEU A 1 88 ? 4.008 10.778 1.239 1.00 87.69 88 LEU A O 1
ATOM 706 N N . ARG A 1 89 ? 5.671 11.860 0.202 1.00 83.31 89 ARG A N 1
ATOM 707 C CA . ARG A 1 89 ? 5.549 13.108 0.983 1.00 83.31 89 ARG A CA 1
ATOM 708 C C . ARG A 1 89 ? 4.575 14.129 0.398 1.00 83.31 89 ARG A C 1
ATOM 710 O O . ARG A 1 89 ? 4.194 15.075 1.078 1.00 83.31 89 ARG A O 1
ATOM 717 N N . ARG A 1 90 ? 4.238 14.007 -0.886 1.00 84.75 90 ARG A N 1
ATOM 718 C CA . ARG A 1 90 ? 3.356 14.943 -1.595 1.00 84.75 90 ARG A CA 1
ATOM 719 C C . ARG A 1 90 ? 2.285 14.136 -2.301 1.00 84.75 90 ARG A C 1
ATOM 721 O O . ARG A 1 90 ? 2.578 13.467 -3.284 1.00 84.75 90 ARG A O 1
ATOM 728 N N . LEU A 1 91 ? 1.077 14.183 -1.755 1.00 84.88 91 LEU A N 1
ATOM 729 C CA . LEU A 1 91 ? -0.088 13.552 -2.354 1.00 84.88 91 LEU A CA 1
ATOM 730 C C . LEU A 1 91 ? -0.690 14.500 -3.386 1.00 84.88 91 LEU A C 1
ATOM 732 O O . LEU A 1 91 ? -0.913 15.681 -3.097 1.00 84.88 91 LEU A O 1
ATOM 736 N N . ASP A 1 92 ? -0.940 13.974 -4.581 1.00 82.94 92 ASP A N 1
ATOM 737 C CA . ASP A 1 92 ? -1.632 14.714 -5.625 1.00 82.94 92 ASP A CA 1
ATOM 738 C C . ASP A 1 92 ? -3.075 14.977 -5.195 1.00 82.94 92 ASP A C 1
ATOM 740 O O . ASP A 1 92 ? -3.771 14.096 -4.689 1.00 82.94 92 ASP A O 1
ATOM 744 N N . ARG A 1 93 ? -3.526 16.217 -5.384 1.00 81.62 93 ARG A N 1
ATOM 745 C CA . ARG A 1 93 ? -4.887 16.634 -5.041 1.00 81.62 93 ARG A CA 1
ATOM 746 C C . ARG A 1 93 ? -5.734 16.672 -6.302 1.00 81.62 93 ARG A C 1
ATOM 748 O O . ARG A 1 93 ? -5.368 17.323 -7.278 1.00 81.62 93 ARG A O 1
ATOM 755 N N . GLY A 1 94 ? -6.873 15.996 -6.258 1.00 78.56 94 GLY A N 1
ATOM 756 C CA . GLY A 1 94 ? -7.876 15.987 -7.318 1.00 78.56 94 GLY A CA 1
ATOM 757 C C . GLY A 1 94 ? -9.241 16.420 -6.792 1.00 78.56 94 GLY A C 1
ATOM 758 O O . GLY A 1 94 ? -9.443 16.578 -5.592 1.00 78.56 94 GLY A O 1
ATOM 759 N N . SER A 1 95 ? -10.220 16.570 -7.682 1.00 77.44 95 SER A N 1
ATOM 760 C CA . SER A 1 95 ? -11.594 16.923 -7.287 1.00 77.44 95 SER A CA 1
ATOM 761 C C . SER A 1 95 ? -12.256 15.884 -6.369 1.00 77.44 95 SER A C 1
ATOM 763 O O . SER A 1 95 ? -13.155 16.229 -5.611 1.00 77.44 95 SER A O 1
ATOM 765 N N . ALA A 1 96 ? -11.805 14.627 -6.424 1.00 77.62 96 ALA A N 1
ATOM 766 C CA . ALA A 1 96 ? -12.316 13.515 -5.622 1.00 77.62 96 ALA A CA 1
ATOM 767 C C . ALA A 1 96 ? -11.493 13.224 -4.350 1.00 77.62 96 ALA A C 1
ATOM 769 O O . ALA A 1 96 ? -11.854 12.330 -3.583 1.00 77.62 96 ALA A O 1
ATOM 770 N N . THR A 1 97 ? -10.385 13.939 -4.121 1.00 80.44 97 THR A N 1
ATOM 771 C CA . THR A 1 97 ? -9.564 13.733 -2.921 1.00 80.44 97 THR A CA 1
ATOM 772 C C . THR A 1 97 ? -10.139 14.498 -1.736 1.00 80.44 97 THR A C 1
ATOM 774 O O . THR A 1 97 ? -10.558 15.646 -1.878 1.00 80.44 97 THR A O 1
ATOM 777 N N . ASN A 1 98 ? -10.122 13.888 -0.554 1.00 80.69 98 ASN A N 1
ATOM 778 C CA . ASN A 1 98 ? -10.468 14.558 0.694 1.00 80.69 98 ASN A CA 1
ATOM 779 C C . ASN A 1 98 ? -9.420 15.626 1.076 1.00 80.69 98 ASN A C 1
ATOM 781 O O . ASN A 1 98 ? -8.417 15.823 0.387 1.00 80.69 98 ASN A O 1
ATOM 785 N N . VAL A 1 99 ? -9.626 16.303 2.211 1.00 72.50 99 VAL A N 1
ATOM 786 C CA . VAL A 1 99 ? -8.716 17.353 2.721 1.00 72.50 99 VAL A CA 1
ATOM 787 C C . VAL A 1 99 ? -7.275 16.849 2.890 1.00 72.50 99 VAL A C 1
ATOM 789 O O . VAL A 1 99 ? -6.324 17.613 2.728 1.00 72.50 99 VAL A O 1
ATOM 792 N N . ALA A 1 100 ? -7.107 15.555 3.155 1.00 77.88 100 ALA A N 1
ATOM 793 C CA . ALA A 1 100 ? -5.813 14.906 3.296 1.00 77.88 100 ALA A CA 1
ATOM 794 C C . ALA A 1 100 ? -5.192 14.437 1.963 1.00 77.88 100 ALA A C 1
ATOM 796 O O . ALA A 1 100 ? -4.104 13.875 1.973 1.00 77.88 100 ALA A O 1
ATOM 797 N N . GLY A 1 101 ? -5.838 14.663 0.813 1.00 82.19 101 GLY A N 1
ATOM 798 C CA . GLY A 1 101 ? -5.348 14.201 -0.490 1.00 82.19 101 GLY A CA 1
ATOM 799 C C . GLY A 1 101 ? -5.638 12.724 -0.781 1.00 82.19 101 GLY A C 1
ATOM 800 O O . GLY A 1 101 ? -5.139 12.186 -1.763 1.00 82.19 101 GLY A O 1
ATOM 801 N N . LEU A 1 102 ? -6.453 12.056 0.042 1.00 87.19 102 LEU A N 1
ATOM 802 C CA . LEU A 1 102 ? -6.835 10.658 -0.154 1.00 87.19 102 LEU A CA 1
ATOM 803 C C . LEU A 1 102 ? -8.165 10.561 -0.901 1.00 87.19 102 LEU A C 1
ATOM 805 O O . LEU A 1 102 ? -9.129 11.251 -0.570 1.00 87.19 102 LEU A O 1
ATOM 809 N N . THR A 1 103 ? -8.241 9.661 -1.878 1.00 87.19 103 THR A N 1
ATOM 810 C CA . THR A 1 103 ? -9.514 9.289 -2.511 1.00 87.19 103 THR A CA 1
ATOM 811 C C . THR A 1 103 ? -10.065 8.055 -1.811 1.00 87.19 103 THR A C 1
ATOM 813 O O . THR A 1 103 ? -9.410 7.016 -1.787 1.00 87.19 103 THR A O 1
ATOM 816 N N . GLN A 1 104 ? -11.271 8.153 -1.250 1.00 84.81 104 GLN A N 1
ATOM 817 C CA . GLN A 1 104 ? -11.938 7.026 -0.603 1.00 84.81 104 GLN A CA 1
ATOM 818 C C . GLN A 1 104 ? -13.022 6.457 -1.518 1.00 84.81 104 GLN A C 1
ATOM 820 O O . GLN A 1 104 ? -13.957 7.155 -1.903 1.00 84.81 104 GLN A O 1
ATOM 825 N N . LEU A 1 105 ? -12.921 5.165 -1.824 1.00 83.31 105 LEU A N 1
ATOM 826 C CA . LEU A 1 105 ? -13.951 4.424 -2.544 1.00 83.31 105 LEU A CA 1
ATOM 827 C C . LEU A 1 105 ? -14.724 3.567 -1.542 1.00 83.31 105 LEU A C 1
ATOM 829 O O . LEU A 1 105 ? -14.172 2.638 -0.956 1.00 83.31 105 LEU A O 1
ATOM 833 N N . LYS A 1 106 ? -16.005 3.881 -1.332 1.00 79.25 106 LYS A N 1
ATOM 834 C CA . LYS A 1 106 ? -16.904 3.077 -0.500 1.00 79.25 106 LYS A CA 1
ATOM 835 C C . LYS A 1 106 ? -17.934 2.406 -1.394 1.00 79.25 106 LYS A C 1
ATOM 837 O O . LYS A 1 106 ? -18.788 3.073 -1.970 1.00 79.25 106 LYS A O 1
ATOM 842 N N . VAL A 1 107 ? -17.862 1.083 -1.497 1.00 73.88 107 VAL A N 1
ATOM 843 C CA . VAL A 1 107 ? -18.894 0.303 -2.183 1.00 73.88 107 VAL A CA 1
ATOM 844 C C . VAL A 1 107 ? -20.067 0.143 -1.221 1.00 73.88 107 VAL A C 1
ATOM 846 O O . VAL A 1 107 ? -19.990 -0.607 -0.252 1.00 73.88 107 VAL A O 1
ATOM 849 N 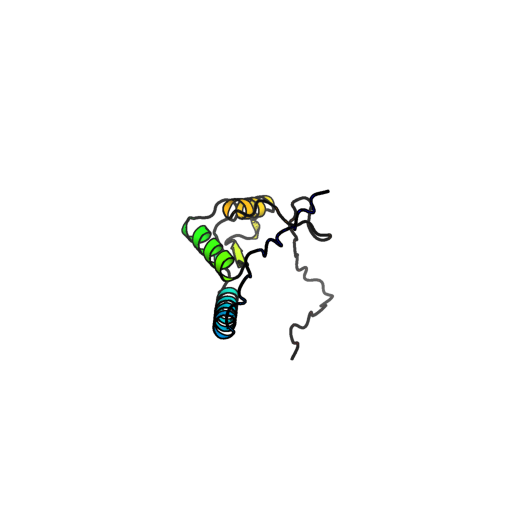N . THR A 1 108 ? -21.150 0.880 -1.454 1.00 64.00 108 THR A N 1
ATOM 850 C CA . THR A 1 108 ? -22.422 0.660 -0.764 1.00 64.00 108 THR A CA 1
ATOM 851 C C . THR A 1 108 ? -23.243 -0.361 -1.545 1.00 64.00 108 THR A C 1
ATOM 853 O O . THR A 1 108 ? -23.454 -0.224 -2.750 1.00 64.00 108 THR A O 1
ATOM 856 N N . GLN A 1 109 ? -23.731 -1.401 -0.866 1.00 55.66 109 GLN A N 1
ATOM 857 C CA . GLN A 1 109 ? -24.721 -2.313 -1.438 1.00 55.66 109 GLN A CA 1
ATOM 858 C C . GLN A 1 109 ? -26.080 -1.604 -1.471 1.00 55.66 109 GLN A C 1
ATOM 860 O O . GLN A 1 109 ? -26.921 -1.795 -0.600 1.00 55.66 109 GLN A O 1
ATOM 865 N N . SER A 1 110 ? -26.288 -0.728 -2.452 1.00 58.09 110 SER A N 1
ATOM 866 C CA . SER A 1 110 ? -27.633 -0.249 -2.771 1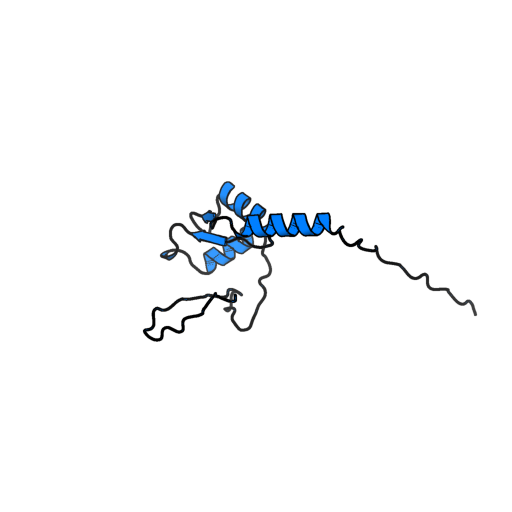.00 58.09 110 SER A CA 1
ATOM 867 C C . SER A 1 110 ? -28.308 -1.242 -3.723 1.00 58.09 110 SER A C 1
ATOM 869 O O . SER A 1 110 ? -27.647 -1.849 -4.567 1.00 58.09 110 SER A O 1
ATOM 871 N N . SER A 1 111 ? -29.629 -1.395 -3.624 1.00 58.72 111 SER A N 1
ATOM 872 C CA . SER A 1 111 ? -30.434 -2.210 -4.550 1.00 58.72 111 SER A CA 1
ATOM 873 C C . SER A 1 111 ? -30.368 -1.726 -6.009 1.00 58.72 111 SER A C 1
ATOM 875 O O . SER A 1 111 ? -30.755 -2.459 -6.921 1.00 58.72 111 SER A O 1
ATOM 877 N N . LEU A 1 112 ? -29.812 -0.536 -6.261 1.00 55.91 112 LEU A N 1
ATOM 878 C CA . LEU A 1 112 ? -29.462 -0.050 -7.591 1.00 55.91 112 LEU A CA 1
ATOM 879 C C . LEU A 1 112 ? -28.134 -0.684 -8.023 1.00 55.91 112 LEU A C 1
ATOM 881 O O . LEU A 1 112 ? -27.066 -0.075 -7.943 1.00 55.91 112 LEU A O 1
ATOM 885 N N . LYS A 1 113 ? -28.208 -1.930 -8.502 1.00 49.59 113 LYS A N 1
ATOM 886 C CA . LYS A 1 113 ? -27.110 -2.602 -9.205 1.00 49.59 113 LYS A CA 1
ATOM 887 C C . LYS A 1 113 ? -26.757 -1.825 -10.482 1.00 49.59 113 LYS A C 1
ATOM 889 O O . LYS A 1 113 ? -27.169 -2.204 -11.573 1.00 49.59 113 LYS A O 1
ATOM 894 N N . ARG A 1 114 ? -25.950 -0.765 -10.394 1.00 51.91 114 ARG A N 1
ATOM 895 C CA . ARG A 1 114 ? -25.134 -0.347 -11.542 1.00 51.91 114 ARG A CA 1
ATOM 896 C C . ARG A 1 114 ? -23.960 -1.308 -11.627 1.00 51.91 114 ARG A C 1
ATOM 898 O O . ARG A 1 114 ? -22.882 -1.063 -11.101 1.00 51.91 114 ARG A O 1
ATOM 905 N N . TYR A 1 115 ? -24.236 -2.451 -12.245 1.00 53.22 115 TYR A N 1
ATOM 906 C CA . TYR A 1 115 ? -23.223 -3.327 -12.806 1.00 53.22 115 TYR A CA 1
ATOM 907 C C . TYR A 1 115 ? -22.262 -2.466 -13.636 1.00 53.22 115 TYR A C 1
ATOM 909 O O . TYR A 1 115 ? -22.691 -1.810 -14.583 1.00 53.22 115 TYR A O 1
ATOM 917 N N . VAL A 1 116 ? -20.989 -2.418 -13.246 1.00 57.06 116 VAL A N 1
ATOM 918 C CA . VAL A 1 116 ? -19.912 -1.930 -14.112 1.00 57.06 116 VAL A CA 1
ATOM 919 C C . VAL A 1 116 ? -19.359 -3.183 -14.791 1.00 57.06 116 VAL A C 1
ATOM 921 O O . VAL A 1 116 ? -18.671 -3.960 -14.123 1.00 57.06 116 VAL A O 1
ATOM 924 N N . PRO A 1 117 ? -19.694 -3.460 -16.065 1.00 42.31 117 PRO A N 1
ATOM 925 C CA . PRO A 1 117 ? -19.108 -4.584 -16.770 1.00 42.31 117 PRO A CA 1
ATOM 926 C C . PRO A 1 117 ? -17.637 -4.264 -16.996 1.00 42.31 117 PRO A C 1
ATOM 928 O O . PRO A 1 117 ? -17.309 -3.408 -17.813 1.00 42.31 117 PRO A O 1
ATOM 931 N N . TYR A 1 118 ? -16.741 -4.987 -16.336 1.00 41.44 118 TYR A N 1
ATOM 932 C CA . TYR A 1 118 ? -15.393 -5.173 -16.864 1.00 41.44 118 TYR A CA 1
ATOM 933 C C . TYR A 1 118 ? -15.396 -6.420 -17.743 1.00 41.44 118 TYR A C 1
ATOM 935 O O . TYR A 1 118 ? -14.843 -7.455 -17.395 1.00 41.44 118 TYR A O 1
ATOM 943 N N . THR A 1 119 ? -16.088 -6.322 -18.875 1.00 45.38 119 THR A N 1
ATOM 944 C CA . THR A 1 119 ? -15.878 -7.208 -20.024 1.00 45.38 119 THR A CA 1
ATOM 945 C C . THR A 1 119 ? -15.889 -6.355 -21.286 1.00 45.38 119 THR A C 1
ATOM 947 O O . THR A 1 119 ? -16.857 -6.306 -22.039 1.00 45.38 119 THR A O 1
ATOM 950 N N . SER A 1 120 ? -14.787 -5.645 -21.506 1.00 40.31 120 SER A N 1
ATOM 951 C CA . SER A 1 120 ? -14.401 -5.265 -22.863 1.00 40.31 120 SER A CA 1
ATOM 952 C C . SER A 1 120 ? -13.744 -6.498 -23.480 1.00 40.31 120 SER A C 1
ATOM 954 O O . SER A 1 120 ? -12.770 -7.001 -22.920 1.00 40.31 120 SER A O 1
ATOM 956 N N . ARG A 1 121 ? -14.352 -7.015 -24.552 1.00 41.28 121 ARG A N 1
ATOM 957 C CA . ARG A 1 121 ? -13.814 -8.078 -25.413 1.00 41.28 121 ARG A CA 1
ATOM 958 C C . ARG A 1 121 ? -12.431 -7.739 -25.958 1.00 41.28 121 ARG A C 1
ATOM 960 O O . ARG A 1 121 ? -12.180 -6.533 -26.180 1.00 41.28 121 ARG A O 1
#

Solvent-accessible surface area (backbone atoms only — not comparable to full-atom values): 7890 Å² total; per-residue (Å²): 139,85,84,80,84,78,79,82,82,75,67,84,79,78,75,75,75,53,70,72,57,49,52,53,50,50,52,51,25,54,53,58,72,69,50,77,62,44,73,34,78,44,48,64,64,67,51,73,67,48,46,49,53,45,51,53,34,32,72,63,53,76,45,70,62,68,40,49,77,51,59,90,80,61,48,74,66,26,51,50,40,36,33,47,76,78,65,53,82,74,68,71,75,55,97,73,30,47,99,84,31,48,69,82,86,77,90,72,94,55,94,74,74,76,77,75,81,91,71,81,130

Organism: NCBI:txid408172